Protein AF-A0A0F9IM88-F1 (afdb_monomer)

InterPro domains:
  IPR002869 Pyruvate-flavodoxin oxidoreductase, central domain [G3DSA:3.40.920.10] (11-128)
  IPR002869 Pyruvate-flavodoxin oxidoreductase, central domain [SSF53323] (32-122)
  IPR019752 Pyruvate/ketoisovalerate oxidoreductase, catalytic domain [PF01558] (34-117)
  IPR052554 2-oxoglutarate synthase subunit KorC [PTHR42730] (32-122)

pLDDT: mean 78.81, std 22.05, range [32.88, 98.69]

Organism: NCBI:txid412755

Foldseek 3Di:
DDDDPVLVVLDDPDPDPLVPDDLVVFDPPPSGAAAEEACLPDVDDVSCVPDPRYQYDNLQVCCCVPVVDSVLSVLLQLLLCCQRSVPADPVRSLVVLVVPPDPVCSVVSVVSSVNSVVSNVVSVVVVVVVD

Solvent-accessible surface area (backbone atoms only — not comparable to full-atom values): 7958 Å² total; per-residue (Å²): 136,85,83,68,74,72,65,58,80,70,59,82,88,75,91,58,67,78,93,71,70,52,71,83,79,52,73,83,58,100,78,59,62,80,43,78,45,45,57,76,79,48,89,75,63,80,71,51,71,91,59,84,52,64,49,75,46,45,36,58,57,50,13,34,77,76,70,71,35,54,75,41,24,57,29,22,52,48,20,22,46,34,62,72,64,67,80,51,54,71,67,60,52,52,52,48,47,68,72,73,42,60,77,97,50,36,67,61,34,53,53,28,17,53,51,17,30,48,59,34,52,55,49,52,51,51,57,63,76,75,108

Mean predicted aligned error: 9.53 Å

Nearest PDB structures (foldseek):
  3g2e-assembly1_C  TM=8.045E-01  e=6.891E-04  Campylobacter jejuni
  3g2e-assembly1_A  TM=7.995E-01  e=7.286E-04  Campylobacter jejuni
  3g2e-assembly1_D  TM=8.425E-01  e=1.987E-03  Campylobacter jejuni
  3on3-assembly2_A  TM=8.292E-01  e=3.105E-03  Geobacter sulfurreducens PCA
  3on3-assembly3_B  TM=7.839E-01  e=4.338E-03  Geobacter sulfurreducens PCA

Radius of gyration: 15.47 Å; Cα contacts (8 Å, |Δi|>4): 128; chains: 1; bounding box: 38×31×36 Å

Structure (mmCIF, N/CA/C/O backbone):
data_AF-A0A0F9IM88-F1
#
_entry.id   AF-A0A0F9IM88-F1
#
loop_
_atom_site.group_PDB
_atom_site.id
_atom_site.type_symbol
_atom_site.label_atom_id
_atom_site.label_alt_id
_atom_site.label_comp_id
_atom_site.label_asym_id
_atom_site.label_entity_id
_atom_site.label_seq_id
_atom_site.pdbx_PDB_ins_code
_atom_site.Cartn_x
_atom_site.Cartn_y
_atom_site.Cartn_z
_atom_site.occupancy
_atom_site.B_iso_or_equiv
_atom_site.auth_seq_id
_atom_site.auth_comp_id
_atom_site.auth_asym_id
_atom_site.auth_atom_id
_atom_site.pdbx_PDB_model_num
ATOM 1 N N . MET A 1 1 ? -18.278 -18.423 -16.199 1.00 35.91 1 MET A N 1
ATOM 2 C CA . MET A 1 1 ? -17.033 -17.752 -16.623 1.00 35.91 1 MET A CA 1
ATOM 3 C C . MET A 1 1 ? -15.874 -18.594 -16.116 1.00 35.91 1 MET A C 1
ATOM 5 O O . MET A 1 1 ? -15.640 -18.623 -14.916 1.00 35.91 1 MET A O 1
ATOM 9 N N . LEU A 1 2 ? -15.290 -19.416 -16.990 1.00 32.88 2 LEU A N 1
ATOM 10 C CA . LEU A 1 2 ? -14.262 -20.394 -16.628 1.00 32.88 2 LEU A CA 1
ATOM 11 C C . LEU A 1 2 ? -12.897 -19.694 -16.602 1.00 32.88 2 LEU A C 1
ATOM 13 O O . LEU A 1 2 ? -12.519 -19.015 -17.550 1.00 32.88 2 LEU A O 1
ATOM 17 N N . TRP A 1 3 ? -12.231 -19.813 -15.462 1.00 38.00 3 TRP A N 1
ATOM 18 C CA . TRP A 1 3 ? -10.970 -19.176 -15.090 1.00 38.00 3 TRP A CA 1
ATOM 19 C C . TRP A 1 3 ? -9.795 -19.673 -15.952 1.00 38.00 3 TRP A C 1
ATOM 21 O O . TRP A 1 3 ? -9.611 -20.883 -16.064 1.00 38.00 3 TRP A O 1
ATOM 31 N N . ASP A 1 4 ? -8.981 -18.764 -16.511 1.00 37.97 4 ASP A N 1
ATOM 32 C CA . ASP A 1 4 ? -7.754 -19.089 -17.262 1.00 37.97 4 ASP A CA 1
ATOM 33 C C . ASP A 1 4 ? -6.523 -19.168 -16.326 1.00 37.97 4 ASP A C 1
ATOM 35 O O . ASP A 1 4 ? -6.082 -18.155 -15.773 1.00 37.97 4 ASP A O 1
ATOM 39 N N . PRO A 1 5 ? -5.905 -20.350 -16.152 1.00 39.75 5 PRO A N 1
ATOM 40 C CA . PRO A 1 5 ? -4.699 -20.522 -15.341 1.00 39.75 5 PRO A CA 1
ATOM 41 C C . PRO A 1 5 ? -3.464 -19.761 -15.861 1.00 39.75 5 PRO A C 1
ATOM 43 O O . PRO A 1 5 ? -2.494 -19.584 -15.116 1.00 39.75 5 PRO A O 1
ATOM 46 N N . SER A 1 6 ? -3.455 -19.304 -17.119 1.00 39.34 6 SER A N 1
ATOM 47 C CA . SER A 1 6 ? -2.312 -18.608 -17.728 1.00 39.34 6 SER A CA 1
ATOM 48 C C . SER A 1 6 ? -2.052 -17.224 -17.115 1.00 39.34 6 SER A C 1
ATOM 50 O O . SER A 1 6 ? -0.907 -16.759 -17.086 1.00 39.34 6 SER A O 1
ATOM 52 N N . THR A 1 7 ? -3.076 -16.595 -16.528 1.00 40.47 7 THR A N 1
ATOM 53 C CA . THR A 1 7 ? -2.972 -15.284 -15.871 1.00 40.47 7 THR A CA 1
ATOM 54 C C . THR A 1 7 ? -2.100 -15.346 -14.609 1.00 40.47 7 THR A C 1
ATOM 56 O O . THR A 1 7 ? -1.366 -14.404 -14.310 1.00 40.47 7 THR A O 1
ATOM 59 N N . ILE A 1 8 ? -2.069 -16.497 -13.923 1.00 40.25 8 ILE A N 1
ATOM 60 C CA . ILE A 1 8 ? -1.271 -16.724 -12.703 1.00 40.25 8 ILE A CA 1
ATOM 61 C C . ILE A 1 8 ? 0.236 -16.7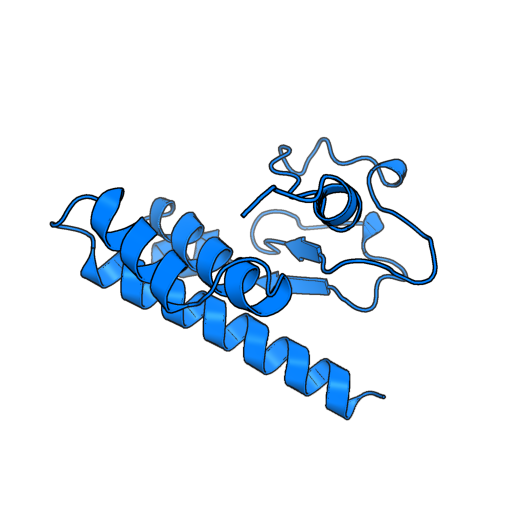65 -13.008 1.00 40.25 8 ILE A C 1
ATOM 63 O O . ILE A 1 8 ? 1.055 -16.374 -12.176 1.00 40.25 8 ILE A O 1
ATOM 67 N N . LYS A 1 9 ? 0.648 -17.151 -14.225 1.00 34.34 9 LYS A N 1
ATOM 68 C CA . LYS A 1 9 ? 2.077 -17.169 -14.594 1.00 34.34 9 LYS A CA 1
ATOM 69 C C . LYS A 1 9 ? 2.709 -15.770 -14.652 1.00 34.34 9 LYS A C 1
ATOM 71 O O . LYS A 1 9 ? 3.941 -15.679 -14.652 1.00 34.34 9 LYS A O 1
ATOM 76 N N . LYS A 1 10 ? 1.909 -14.698 -14.683 1.00 37.94 10 LYS A N 1
ATOM 77 C CA . LYS A 1 10 ? 2.380 -13.310 -14.824 1.00 37.94 10 LYS A CA 1
ATOM 78 C C . LYS A 1 10 ? 2.626 -12.585 -13.498 1.00 37.94 10 LYS A C 1
ATOM 80 O O . LYS A 1 10 ? 3.274 -11.545 -13.514 1.00 37.94 10 LYS A O 1
ATOM 85 N N . PHE A 1 11 ? 2.197 -13.128 -12.356 1.00 35.78 11 PHE A N 1
ATOM 86 C CA . PHE A 1 11 ? 2.352 -12.439 -11.073 1.00 35.78 11 PHE A CA 1
ATOM 87 C C . PHE A 1 11 ? 2.706 -13.405 -9.940 1.00 35.78 11 PHE A C 1
ATOM 89 O O . PHE A 1 11 ? 1.956 -14.324 -9.625 1.00 35.78 11 PHE A O 1
ATOM 96 N N . LYS A 1 12 ? 3.858 -13.184 -9.297 1.00 36.88 12 LYS A N 1
ATOM 97 C CA . LYS A 1 12 ? 4.258 -13.875 -8.065 1.00 36.88 12 LYS A CA 1
ATOM 98 C C . LYS A 1 12 ? 4.185 -12.856 -6.928 1.00 36.88 12 LYS A C 1
ATOM 100 O O . LYS A 1 12 ? 5.134 -12.113 -6.704 1.00 36.88 12 LYS A O 1
ATOM 105 N N . ALA A 1 13 ? 3.054 -12.800 -6.225 1.00 35.25 13 ALA A N 1
ATOM 106 C CA . ALA A 1 13 ? 2.936 -12.029 -4.988 1.00 35.25 13 ALA A CA 1
ATOM 107 C C . ALA A 1 13 ? 3.718 -12.761 -3.884 1.00 35.25 13 ALA A C 1
ATOM 109 O O . ALA A 1 13 ? 3.244 -13.721 -3.278 1.00 35.25 13 ALA A O 1
ATOM 110 N N . LEU A 1 14 ? 4.974 -12.368 -3.686 1.00 35.44 14 LEU A N 1
ATOM 111 C CA . LEU A 1 14 ? 5.892 -13.038 -2.774 1.00 35.44 14 LEU A CA 1
ATOM 112 C C . LEU A 1 14 ? 5.810 -12.395 -1.378 1.00 35.44 14 LEU A C 1
ATOM 114 O O . LEU A 1 14 ? 6.587 -11.501 -1.062 1.00 35.44 14 LEU A O 1
ATOM 118 N N . LYS A 1 15 ? 4.919 -12.867 -0.496 1.00 35.62 15 LYS A N 1
ATOM 119 C CA . LYS A 1 15 ? 5.021 -12.553 0.945 1.00 35.62 15 LYS A CA 1
ATOM 120 C C . LYS A 1 15 ? 6.049 -13.485 1.599 1.00 35.62 15 LYS A C 1
ATOM 122 O O . LYS A 1 15 ? 5.709 -14.363 2.386 1.00 35.62 15 LYS A O 1
ATOM 127 N N . ARG A 1 16 ? 7.323 -13.338 1.225 1.00 38.16 16 ARG A N 1
ATOM 128 C CA . ARG A 1 16 ? 8.457 -13.956 1.932 1.00 38.16 16 ARG A CA 1
ATOM 129 C C . ARG A 1 16 ? 9.045 -12.921 2.884 1.00 38.16 16 ARG A C 1
ATOM 131 O O . ARG A 1 16 ? 9.163 -11.757 2.519 1.00 38.16 16 ARG A O 1
ATOM 138 N N . LEU A 1 17 ? 9.429 -13.349 4.090 1.00 37.66 17 LEU A N 1
ATOM 139 C CA . LEU A 1 17 ? 10.274 -12.548 4.979 1.00 37.66 17 LEU A CA 1
ATOM 140 C C . LEU A 1 17 ? 11.443 -12.015 4.136 1.00 37.66 17 LEU A C 1
ATOM 142 O O . LEU A 1 17 ? 12.126 -12.815 3.495 1.00 37.66 17 LEU A O 1
ATOM 146 N N . ALA A 1 18 ? 11.624 -10.694 4.079 1.00 45.28 18 ALA A N 1
ATOM 147 C CA . ALA A 1 18 ? 12.526 -10.040 3.125 1.00 45.28 18 ALA A CA 1
ATOM 148 C C . ALA A 1 18 ? 13.952 -10.622 3.109 1.00 45.28 18 ALA A C 1
ATOM 150 O O . ALA A 1 18 ? 14.609 -10.644 2.072 1.00 45.28 18 ALA A O 1
ATOM 151 N N . SER A 1 19 ? 14.398 -11.178 4.240 1.00 43.28 19 SER A N 1
ATOM 152 C CA . SER A 1 19 ? 15.686 -11.858 4.402 1.00 43.28 19 SER A CA 1
ATOM 153 C C . SER A 1 19 ? 15.835 -13.183 3.636 1.00 43.28 19 SER A C 1
ATOM 155 O O . SER A 1 19 ? 16.922 -13.750 3.633 1.00 43.28 19 SER A O 1
ATOM 157 N N . ARG A 1 20 ? 14.776 -13.701 2.999 1.00 43.56 20 ARG A N 1
ATOM 158 C CA . ARG A 1 20 ? 14.760 -15.011 2.316 1.00 43.56 20 ARG A CA 1
ATOM 159 C C . ARG A 1 20 ? 14.436 -14.943 0.820 1.00 43.56 20 ARG A C 1
ATOM 161 O O . ARG A 1 20 ? 14.198 -15.988 0.216 1.00 43.56 20 ARG A O 1
ATOM 168 N N . ILE A 1 21 ? 14.381 -13.752 0.222 1.00 52.34 21 ILE A N 1
ATOM 169 C CA . ILE A 1 21 ? 14.181 -13.615 -1.229 1.00 52.34 21 ILE A CA 1
ATOM 170 C C . ILE A 1 21 ? 15.527 -13.837 -1.923 1.00 52.34 21 ILE A C 1
ATOM 172 O O . ILE A 1 21 ? 16.471 -13.077 -1.710 1.00 52.34 21 ILE A O 1
ATOM 176 N N . ASN A 1 22 ? 15.624 -14.885 -2.741 1.00 56.50 22 ASN A N 1
ATOM 177 C CA . ASN A 1 22 ? 16.815 -15.154 -3.542 1.00 56.50 22 ASN A CA 1
ATOM 178 C C . ASN A 1 22 ? 16.733 -14.325 -4.843 1.00 56.50 22 ASN A C 1
ATOM 180 O O . ASN A 1 22 ? 15.646 -14.230 -5.406 1.00 56.50 22 ASN A O 1
ATOM 184 N N . PRO A 1 23 ? 17.825 -13.742 -5.368 1.00 54.66 23 PRO A N 1
ATOM 185 C CA . PRO A 1 23 ? 17.823 -13.084 -6.682 1.00 54.66 23 PRO A CA 1
ATOM 186 C C . PRO A 1 23 ? 17.225 -13.926 -7.826 1.00 54.66 23 PRO A C 1
ATOM 188 O O . PRO A 1 23 ? 16.668 -13.369 -8.769 1.00 54.66 23 PRO A O 1
ATOM 191 N N . ASN A 1 24 ? 17.275 -15.258 -7.715 1.00 55.25 24 ASN A N 1
ATOM 192 C CA . ASN A 1 24 ? 16.655 -16.186 -8.669 1.00 55.25 24 ASN A CA 1
ATOM 193 C C . ASN A 1 24 ? 15.123 -16.314 -8.519 1.00 55.25 24 ASN A C 1
ATOM 195 O O . ASN A 1 24 ? 14.470 -16.895 -9.380 1.00 55.25 24 ASN A O 1
ATOM 199 N N . ASP A 1 25 ? 14.522 -15.790 -7.441 1.00 55.97 25 ASP A N 1
ATOM 200 C CA . ASP A 1 25 ? 13.061 -15.700 -7.292 1.00 55.97 25 ASP A CA 1
ATOM 201 C C . ASP A 1 25 ? 12.443 -14.613 -8.189 1.00 55.97 25 ASP A C 1
ATOM 203 O O . ASP A 1 25 ? 11.217 -14.583 -8.345 1.00 55.97 25 ASP A O 1
ATOM 207 N N . ILE A 1 26 ? 13.275 -13.728 -8.745 1.00 54.22 26 ILE A N 1
ATOM 208 C CA . ILE A 1 26 ? 12.889 -12.612 -9.608 1.00 54.22 26 ILE A CA 1
ATOM 209 C C . ILE A 1 26 ? 13.076 -13.051 -11.059 1.00 54.22 26 ILE A C 1
ATOM 211 O O . ILE A 1 26 ? 14.131 -13.557 -11.435 1.00 54.22 26 ILE A O 1
ATOM 215 N N . LYS A 1 27 ? 12.033 -12.883 -11.876 1.00 54.28 27 LYS A N 1
ATOM 216 C CA . LYS A 1 27 ? 12.110 -13.166 -13.311 1.00 54.28 27 LYS A CA 1
ATOM 217 C C . LYS A 1 27 ? 12.936 -12.080 -14.000 1.00 54.28 27 LYS A C 1
ATOM 219 O O . LYS A 1 27 ? 12.710 -10.902 -13.747 1.00 54.28 27 LYS A O 1
ATOM 224 N N . HIS A 1 28 ? 13.859 -12.501 -14.862 1.00 52.19 28 HIS A N 1
ATOM 225 C CA . HIS A 1 28 ? 14.774 -11.634 -15.618 1.00 52.19 28 HIS A CA 1
ATOM 226 C C . HIS A 1 28 ? 14.440 -11.575 -17.118 1.00 52.19 28 HIS A C 1
ATOM 228 O O . HIS A 1 28 ? 15.217 -11.029 -17.896 1.00 52.19 28 HIS A O 1
ATOM 234 N N . ASP A 1 29 ? 13.310 -12.149 -17.551 1.00 49.22 29 ASP A N 1
ATOM 235 C CA . ASP A 1 29 ? 12.844 -11.980 -18.928 1.00 49.22 29 ASP A CA 1
ATOM 236 C C . ASP A 1 29 ? 12.392 -10.526 -19.149 1.00 49.22 29 ASP A C 1
ATOM 238 O O . ASP A 1 29 ? 11.955 -9.851 -18.220 1.0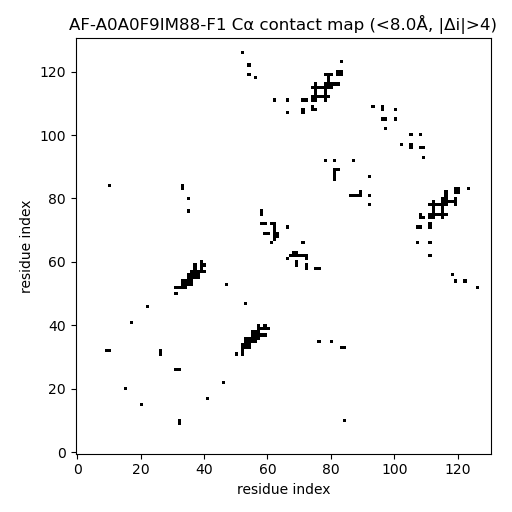0 49.22 29 ASP A O 1
ATOM 242 N N . GLY A 1 30 ? 12.507 -10.005 -20.377 1.00 43.31 30 GLY A N 1
ATOM 243 C CA . GLY A 1 30 ? 12.195 -8.604 -20.727 1.00 43.31 30 GLY A CA 1
ATOM 244 C C . GLY A 1 30 ? 10.752 -8.149 -20.439 1.00 43.31 30 GLY A C 1
ATOM 245 O O . GLY A 1 30 ? 10.392 -7.012 -20.727 1.00 43.31 30 GLY A O 1
ATOM 246 N N . ASN A 1 31 ? 9.938 -9.018 -19.840 1.00 53.16 31 ASN A N 1
ATOM 247 C CA . ASN A 1 31 ? 8.599 -8.769 -19.336 1.00 53.16 31 ASN A CA 1
ATOM 248 C C . ASN A 1 31 ? 8.588 -8.767 -17.793 1.00 53.16 31 ASN A C 1
ATOM 250 O O . ASN A 1 31 ? 7.764 -9.426 -17.154 1.00 53.16 31 ASN A O 1
ATOM 254 N N . THR A 1 32 ? 9.538 -8.049 -17.186 1.00 61.00 32 THR A N 1
ATOM 255 C CA . THR A 1 32 ? 9.672 -7.966 -15.728 1.00 61.00 32 THR A CA 1
ATOM 256 C C . THR A 1 32 ? 8.413 -7.357 -15.100 1.00 61.00 32 THR A C 1
ATOM 258 O O . THR A 1 32 ? 7.910 -6.310 -15.526 1.00 61.00 32 THR A O 1
ATOM 261 N N . GLY A 1 33 ? 7.867 -8.056 -14.100 1.00 71.62 33 GLY A N 1
ATOM 262 C CA . GLY A 1 33 ? 6.732 -7.592 -13.300 1.00 71.62 33 GLY A CA 1
ATOM 263 C C . GLY A 1 33 ? 7.110 -6.434 -12.371 1.00 71.62 33 GLY A C 1
ATOM 264 O O . GLY A 1 33 ? 8.286 -6.116 -12.200 1.00 71.62 33 GLY A O 1
ATOM 265 N N . PHE A 1 34 ? 6.110 -5.805 -11.754 1.00 82.75 34 PHE A N 1
ATOM 266 C CA . PHE A 1 34 ? 6.340 -4.775 -10.742 1.00 82.75 34 PHE A CA 1
ATOM 267 C C . PHE A 1 34 ? 6.876 -5.382 -9.444 1.00 82.75 34 PHE A C 1
ATOM 269 O O . PHE A 1 34 ? 6.360 -6.392 -8.961 1.00 82.75 34 PHE A O 1
ATOM 276 N N . LEU A 1 35 ? 7.871 -4.729 -8.849 1.00 85.19 35 LEU A N 1
ATOM 277 C CA . LEU A 1 35 ? 8.335 -5.024 -7.501 1.00 85.19 35 LEU A CA 1
ATOM 278 C C . LEU A 1 35 ? 7.843 -3.938 -6.544 1.00 85.19 35 LEU A C 1
ATOM 280 O O . LEU A 1 35 ? 8.245 -2.783 -6.655 1.00 85.19 35 LEU A O 1
ATOM 284 N N . LEU A 1 36 ? 7.019 -4.338 -5.579 1.00 86.50 36 LEU A N 1
ATOM 285 C CA . LEU A 1 36 ? 6.600 -3.501 -4.461 1.00 86.50 36 LEU A CA 1
ATOM 286 C C . LEU A 1 36 ? 7.450 -3.852 -3.237 1.00 86.50 36 LEU A C 1
ATOM 288 O O . LEU A 1 36 ? 7.572 -5.032 -2.897 1.00 86.50 36 LEU A O 1
ATOM 292 N N . TRP A 1 37 ? 8.054 -2.862 -2.583 1.00 85.38 37 TRP A N 1
ATOM 293 C CA . TRP A 1 37 ? 8.940 -3.112 -1.443 1.00 85.38 37 TRP A CA 1
ATOM 294 C C . TRP A 1 37 ? 8.854 -2.023 -0.371 1.00 85.38 37 TRP A C 1
ATOM 296 O O . TRP A 1 37 ? 8.460 -0.893 -0.652 1.00 85.38 37 TRP A O 1
ATOM 306 N N . ASP A 1 3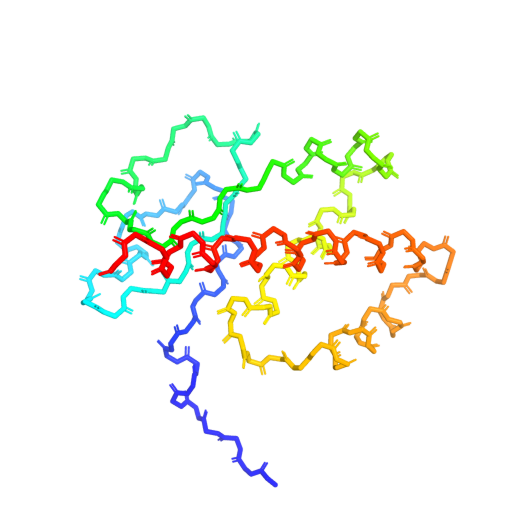8 ? 9.238 -2.376 0.861 1.00 87.06 38 ASP A N 1
ATOM 307 C CA . ASP A 1 38 ? 9.274 -1.453 1.997 1.00 87.06 38 ASP A CA 1
ATOM 308 C C . ASP A 1 38 ? 10.723 -1.052 2.362 1.00 87.06 38 ASP A C 1
ATOM 310 O O . ASP A 1 38 ? 11.424 -1.822 3.036 1.00 87.06 38 ASP A O 1
ATOM 314 N N . PRO A 1 39 ? 11.184 0.157 1.971 1.00 85.25 39 PRO A N 1
ATOM 315 C CA . PRO A 1 39 ? 12.526 0.646 2.275 1.00 85.25 39 PRO A CA 1
ATOM 316 C C . PRO A 1 39 ? 12.767 0.915 3.761 1.00 85.25 39 PRO A C 1
ATOM 318 O O . PRO A 1 39 ? 13.921 0.973 4.182 1.00 85.25 39 PRO A O 1
ATOM 321 N N . SER A 1 40 ? 11.719 1.055 4.580 1.00 81.25 40 SER A N 1
ATOM 322 C CA . SER A 1 40 ? 11.885 1.281 6.021 1.00 81.25 40 SER A CA 1
ATOM 323 C C . SER A 1 40 ? 12.424 0.046 6.748 1.00 81.25 40 SER A C 1
ATOM 325 O O . SER A 1 40 ? 12.996 0.164 7.831 1.00 81.25 40 SER A O 1
ATOM 327 N N . THR A 1 41 ? 12.305 -1.137 6.136 1.00 71.56 41 THR A N 1
ATOM 328 C CA . THR A 1 41 ? 12.687 -2.415 6.759 1.00 71.56 41 THR A CA 1
ATOM 329 C C . THR A 1 41 ? 13.812 -3.149 6.043 1.00 71.56 41 THR A C 1
ATOM 331 O O . THR A 1 41 ? 14.477 -3.990 6.647 1.00 71.56 41 THR A O 1
ATOM 334 N N . ILE A 1 42 ? 14.087 -2.806 4.783 1.00 69.19 42 ILE A N 1
ATOM 335 C CA . ILE A 1 42 ? 15.118 -3.450 3.968 1.00 69.19 42 ILE A CA 1
ATOM 336 C C . ILE A 1 42 ? 16.139 -2.389 3.555 1.00 69.19 42 ILE A C 1
ATOM 338 O O . ILE A 1 42 ? 15.928 -1.646 2.610 1.00 69.19 42 ILE A O 1
ATOM 342 N N . LYS A 1 43 ? 17.278 -2.302 4.249 1.00 66.31 43 LYS A N 1
ATOM 343 C CA . LYS A 1 43 ? 18.272 -1.240 3.978 1.00 66.31 43 LYS A CA 1
ATOM 344 C C . LYS A 1 43 ? 19.111 -1.477 2.722 1.00 66.31 43 LYS A C 1
ATOM 346 O O . LYS A 1 43 ? 19.613 -0.533 2.126 1.00 66.31 43 LYS A O 1
ATOM 351 N N . THR A 1 44 ? 19.294 -2.734 2.325 1.00 64.62 44 THR A N 1
ATOM 352 C CA . THR A 1 44 ? 20.008 -3.089 1.095 1.00 64.62 44 THR A CA 1
ATOM 353 C C . THR A 1 44 ? 19.282 -4.225 0.400 1.00 64.62 44 THR A C 1
ATOM 355 O O . THR A 1 44 ? 19.142 -5.318 0.943 1.00 64.62 44 THR A O 1
ATOM 358 N N . PHE A 1 45 ? 18.830 -3.977 -0.827 1.00 67.69 45 PHE A N 1
ATOM 359 C CA . PHE A 1 45 ? 18.244 -5.013 -1.662 1.00 67.69 45 PHE A CA 1
ATOM 360 C C . PHE A 1 45 ? 19.036 -5.084 -2.967 1.00 67.69 45 PHE A C 1
ATOM 362 O O . PHE A 1 45 ? 18.734 -4.419 -3.951 1.00 67.69 45 PHE A O 1
ATOM 369 N N . LYS A 1 46 ? 20.126 -5.871 -2.954 1.00 67.81 46 LYS A N 1
ATOM 370 C CA . LYS A 1 46 ? 21.036 -6.042 -4.109 1.00 67.81 46 LYS A CA 1
ATOM 371 C C . LYS A 1 46 ? 20.294 -6.484 -5.376 1.00 67.81 46 LYS A C 1
ATOM 373 O O . LYS A 1 46 ? 20.715 -6.144 -6.475 1.00 67.81 46 LYS A O 1
ATOM 378 N N . ALA A 1 47 ? 19.181 -7.186 -5.192 1.00 65.62 47 ALA A N 1
ATOM 379 C CA . ALA A 1 47 ? 18.273 -7.637 -6.232 1.00 65.62 47 ALA A CA 1
ATOM 380 C C . ALA A 1 47 ? 17.525 -6.506 -6.973 1.00 65.62 47 ALA A C 1
ATOM 382 O O . ALA A 1 47 ? 16.919 -6.773 -8.002 1.00 65.62 47 ALA A O 1
ATOM 383 N N . LEU A 1 48 ? 17.584 -5.255 -6.493 1.00 68.31 48 LEU A N 1
ATOM 384 C CA . LEU A 1 48 ? 17.045 -4.087 -7.206 1.00 68.31 48 LEU A CA 1
ATOM 385 C C . LEU A 1 48 ? 17.904 -3.654 -8.391 1.00 68.31 48 LEU A C 1
ATOM 387 O O . LEU A 1 48 ? 17.413 -2.948 -9.269 1.00 68.31 48 LEU A O 1
ATOM 391 N N . LYS A 1 49 ? 19.190 -4.025 -8.415 1.00 68.44 49 LYS A N 1
ATOM 392 C CA . LYS A 1 49 ? 20.100 -3.581 -9.473 1.00 68.44 49 LYS A CA 1
ATOM 393 C C . LYS A 1 49 ? 19.601 -4.080 -10.832 1.00 68.44 49 LYS A C 1
ATOM 395 O O . LYS A 1 49 ? 19.529 -5.282 -11.055 1.00 68.44 49 LYS A O 1
ATOM 400 N N . GLY A 1 50 ? 19.289 -3.142 -11.725 1.00 69.75 50 GLY A N 1
ATOM 401 C CA . GLY A 1 50 ? 18.804 -3.420 -13.081 1.00 69.75 50 GLY A CA 1
ATOM 402 C C . GLY A 1 50 ? 17.281 -3.531 -13.220 1.00 69.75 50 GLY A C 1
ATOM 403 O O . GLY A 1 50 ? 16.793 -3.613 -14.345 1.00 69.75 50 GLY A O 1
ATOM 404 N N . LEU A 1 51 ? 16.514 -3.484 -12.123 1.00 75.81 51 LEU A N 1
ATOM 405 C CA . LEU A 1 51 ? 15.052 -3.447 -12.186 1.00 75.81 51 LEU A CA 1
ATOM 406 C C . LEU A 1 51 ? 14.562 -2.006 -12.366 1.00 75.81 51 LEU A C 1
ATOM 408 O O . LEU A 1 51 ? 14.833 -1.149 -11.532 1.00 75.81 51 LEU A O 1
ATOM 412 N N . LYS A 1 52 ? 13.797 -1.755 -13.434 1.00 75.56 52 LYS A N 1
ATOM 413 C CA . LYS A 1 52 ? 13.187 -0.438 -13.698 1.00 75.56 52 LYS A CA 1
ATOM 414 C C . LYS A 1 52 ? 11.828 -0.253 -13.010 1.00 75.56 52 LYS A C 1
ATOM 416 O O . LYS A 1 52 ? 11.474 0.844 -12.608 1.00 75.56 52 LYS A O 1
ATOM 421 N N . LYS A 1 53 ? 11.059 -1.334 -12.838 1.00 83.69 53 LYS A N 1
ATOM 422 C CA . LYS A 1 53 ? 9.679 -1.303 -12.319 1.00 83.69 53 LYS A CA 1
ATOM 423 C C . LYS A 1 53 ? 9.617 -1.562 -10.810 1.00 83.69 53 LYS A C 1
ATOM 425 O O . LYS A 1 53 ? 9.015 -2.540 -10.366 1.00 83.69 53 LYS A O 1
ATOM 430 N N . VAL A 1 54 ? 10.279 -0.712 -10.027 1.00 87.69 54 VAL A N 1
ATOM 431 C CA . VAL A 1 54 ? 10.390 -0.855 -8.567 1.00 87.69 54 VAL A CA 1
ATOM 432 C C . VAL A 1 54 ? 9.688 0.297 -7.851 1.00 87.69 54 VAL A C 1
ATOM 434 O O . VAL A 1 54 ? 10.171 1.424 -7.880 1.00 87.69 54 VAL A O 1
ATOM 437 N N . LEU A 1 55 ? 8.611 -0.008 -7.128 1.00 90.44 55 LEU A N 1
ATOM 438 C CA . LEU A 1 55 ? 7.922 0.941 -6.258 1.00 90.44 55 LEU A CA 1
ATOM 439 C C . LEU A 1 55 ? 8.292 0.688 -4.794 1.00 90.44 55 LEU A C 1
ATOM 441 O O . LEU A 1 55 ? 7.953 -0.351 -4.223 1.00 90.44 55 LEU A O 1
ATOM 445 N N . GLY A 1 56 ? 8.999 1.643 -4.188 1.00 91.44 56 GLY A N 1
ATOM 446 C CA . GLY A 1 56 ? 9.320 1.637 -2.762 1.00 91.44 56 GLY A CA 1
ATOM 447 C C . GLY A 1 56 ? 8.353 2.494 -1.964 1.00 91.44 56 GLY A C 1
ATOM 448 O O . GLY A 1 56 ? 8.332 3.704 -2.152 1.00 91.44 56 GLY A O 1
ATOM 449 N N . ILE A 1 57 ? 7.609 1.886 -1.041 1.00 93.56 57 ILE A N 1
ATOM 450 C CA . ILE A 1 57 ? 6.697 2.595 -0.133 1.00 93.56 57 ILE A CA 1
ATOM 451 C C . ILE A 1 57 ? 7.136 2.280 1.299 1.00 93.56 57 ILE A C 1
ATOM 453 O O . ILE A 1 57 ? 7.149 1.101 1.643 1.00 93.56 57 ILE A O 1
ATOM 457 N N . PRO A 1 58 ? 7.502 3.256 2.156 1.00 94.00 58 PRO A N 1
ATOM 458 C CA . PRO A 1 58 ? 7.920 3.004 3.541 1.00 94.00 58 PRO A CA 1
ATOM 459 C C . PRO A 1 58 ? 6.716 2.646 4.429 1.00 94.00 58 PRO A C 1
ATOM 461 O O . PRO A 1 58 ? 6.332 3.389 5.334 1.00 94.00 58 PRO A O 1
ATOM 464 N N . VAL A 1 59 ? 6.081 1.514 4.128 1.00 93.31 59 VAL A N 1
ATOM 465 C CA . VAL A 1 59 ? 4.737 1.163 4.580 1.00 93.31 59 VAL A CA 1
ATOM 466 C C . VAL A 1 59 ? 4.642 1.086 6.093 1.00 93.31 59 VAL A C 1
ATOM 468 O O . VAL A 1 59 ? 3.700 1.630 6.659 1.00 93.31 59 VA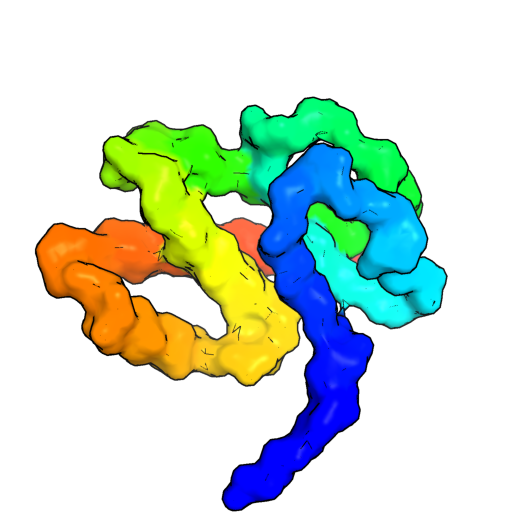L A O 1
ATOM 471 N N . GLN A 1 60 ? 5.609 0.451 6.762 1.00 89.69 60 GLN A N 1
ATOM 472 C CA . GLN A 1 60 ? 5.585 0.349 8.222 1.00 89.69 60 GLN A CA 1
ATOM 473 C C . GLN A 1 60 ? 5.670 1.719 8.892 1.00 89.69 60 GLN A C 1
ATOM 475 O O . GLN A 1 60 ? 4.918 1.988 9.828 1.00 89.69 60 GLN A O 1
ATOM 480 N N . LYS A 1 61 ? 6.537 2.600 8.380 1.00 93.75 61 LYS A N 1
ATOM 481 C CA . LYS A 1 61 ? 6.669 3.968 8.887 1.00 93.75 61 LYS A CA 1
ATOM 482 C C . LYS A 1 61 ? 5.356 4.739 8.719 1.00 93.75 61 LYS A C 1
ATOM 484 O O . LYS A 1 61 ? 4.825 5.242 9.703 1.00 93.75 61 LYS A O 1
ATOM 489 N N . ILE A 1 62 ? 4.791 4.749 7.509 1.00 96.38 62 ILE A N 1
ATOM 490 C CA . ILE A 1 62 ? 3.528 5.448 7.211 1.00 96.38 62 ILE A CA 1
ATOM 491 C C . ILE A 1 62 ? 2.372 4.877 8.045 1.00 96.38 62 ILE A C 1
ATOM 493 O O . ILE A 1 62 ? 1.573 5.633 8.592 1.00 96.38 62 ILE A O 1
ATOM 497 N N . ALA A 1 63 ? 2.282 3.551 8.170 1.00 95.06 63 ALA A N 1
ATOM 498 C CA . ALA A 1 63 ? 1.228 2.879 8.925 1.00 95.06 63 ALA A CA 1
ATOM 499 C C . ALA A 1 63 ? 1.216 3.305 10.403 1.00 95.06 63 ALA A C 1
ATOM 501 O O . ALA A 1 63 ? 0.159 3.603 10.962 1.00 95.06 63 ALA A O 1
ATOM 502 N N . VAL A 1 64 ? 2.393 3.388 11.028 1.00 95.88 64 VAL A N 1
ATOM 503 C CA . VAL A 1 64 ? 2.524 3.837 12.418 1.00 95.88 64 VAL A CA 1
ATOM 504 C C . VAL A 1 64 ? 2.282 5.341 12.539 1.00 95.88 64 VAL A C 1
ATOM 506 O O . VAL A 1 64 ? 1.445 5.742 13.342 1.00 95.88 64 VAL A O 1
ATOM 509 N N . GLU A 1 65 ? 2.954 6.167 11.734 1.00 97.25 65 GLU A N 1
ATOM 510 C CA . GLU A 1 65 ? 2.893 7.632 11.856 1.00 97.25 65 GLU A CA 1
ATOM 511 C C . GLU A 1 65 ? 1.509 8.200 11.528 1.00 97.25 65 GLU A C 1
ATOM 513 O O . GLU A 1 65 ? 1.039 9.105 12.213 1.00 97.25 65 GLU A O 1
ATOM 518 N N . LYS A 1 66 ? 0.836 7.663 10.502 1.00 97.38 66 LYS A N 1
ATOM 519 C CA . LYS A 1 66 ? -0.447 8.194 10.029 1.00 97.38 66 LYS A CA 1
ATOM 520 C C . LYS A 1 66 ? -1.659 7.491 10.640 1.00 97.38 66 LYS A C 1
ATOM 522 O O . LYS A 1 66 ? -2.673 8.133 10.897 1.00 97.38 66 LYS A O 1
ATOM 527 N N . PHE A 1 67 ? -1.574 6.182 10.876 1.00 95.69 67 PHE A N 1
ATOM 528 C CA . PHE A 1 67 ? -2.734 5.384 11.291 1.00 95.69 67 PHE A CA 1
ATOM 529 C C . PHE A 1 67 ? -2.614 4.819 12.714 1.00 95.69 67 PHE A C 1
ATOM 531 O O . PHE A 1 67 ? -3.588 4.272 13.243 1.00 95.69 67 PHE A O 1
ATOM 538 N N . GLY A 1 68 ? -1.452 4.986 13.356 1.00 94.31 68 GLY A N 1
ATOM 539 C CA . GLY A 1 68 ? -1.184 4.570 14.733 1.00 94.31 68 GLY A CA 1
ATOM 540 C C . GLY A 1 68 ? -0.904 3.076 14.898 1.00 94.31 68 GLY A C 1
ATOM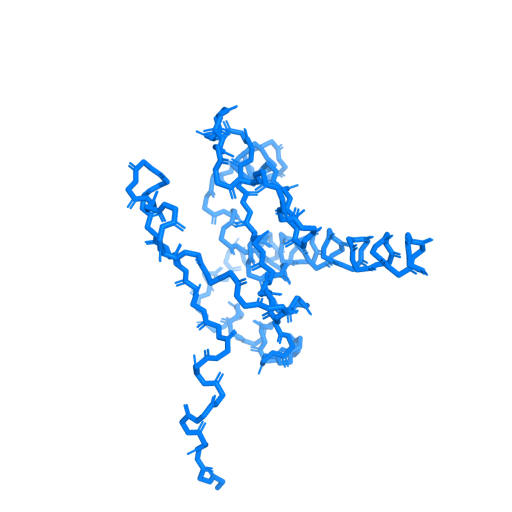 541 O O . GLY A 1 68 ? -0.755 2.608 16.025 1.00 94.31 68 GLY A O 1
ATOM 542 N N . ASN A 1 69 ? -0.862 2.298 13.810 1.00 92.88 69 ASN A N 1
ATOM 543 C CA . ASN A 1 69 ? -0.620 0.860 13.889 1.00 92.88 69 ASN A CA 1
ATOM 544 C C . ASN A 1 69 ? -0.050 0.294 12.580 1.00 92.88 69 ASN A C 1
ATOM 546 O O . ASN A 1 69 ? -0.551 0.565 11.492 1.00 92.88 69 ASN A O 1
ATOM 550 N N . ILE A 1 70 ? 0.949 -0.577 12.692 1.00 91.69 70 ILE A N 1
ATOM 551 C CA . ILE A 1 70 ? 1.582 -1.266 11.562 1.00 91.69 70 ILE A CA 1
ATOM 552 C C . ILE A 1 70 ? 0.604 -2.085 10.698 1.00 91.6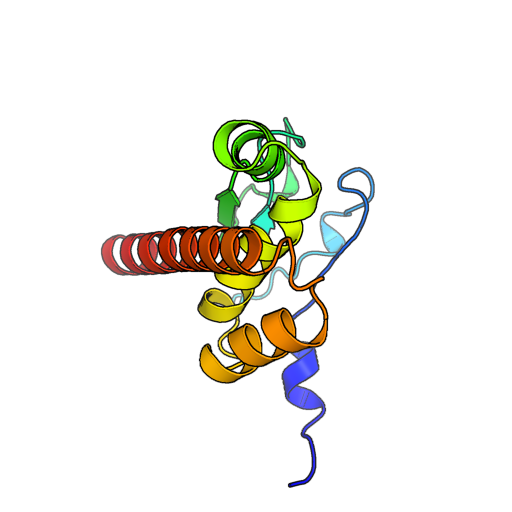9 70 ILE A C 1
ATOM 554 O O . ILE A 1 70 ? 0.840 -2.253 9.502 1.00 91.69 70 ILE A O 1
ATOM 558 N N . VAL A 1 71 ? -0.509 -2.577 11.261 1.00 91.25 71 VAL A N 1
ATOM 559 C CA . VAL A 1 71 ? -1.467 -3.438 10.535 1.00 91.25 71 VAL A CA 1
ATOM 560 C C . VAL A 1 71 ? -2.114 -2.747 9.331 1.00 91.25 71 VAL A C 1
ATOM 562 O O . VAL A 1 71 ? -2.445 -3.425 8.357 1.00 91.25 71 VAL A O 1
ATOM 565 N N . PHE A 1 72 ? -2.219 -1.413 9.348 1.00 96.00 72 PHE A N 1
ATOM 566 C CA . PHE A 1 72 ? -2.744 -0.629 8.223 1.00 96.00 72 PHE A CA 1
ATOM 567 C C . PHE A 1 72 ? -1.834 -0.676 6.992 1.00 96.00 72 PHE A C 1
ATOM 569 O O . PHE A 1 72 ? -2.286 -0.417 5.877 1.00 96.00 72 PHE A O 1
ATOM 576 N N . GLY A 1 73 ? -0.574 -1.093 7.156 1.00 94.25 73 GLY A N 1
ATOM 577 C CA . GLY A 1 73 ? 0.339 -1.271 6.037 1.00 94.25 73 GLY A CA 1
ATOM 578 C C . GLY A 1 73 ? -0.125 -2.323 5.028 1.00 94.25 73 GLY A C 1
ATOM 579 O O . GLY A 1 73 ? 0.145 -2.189 3.837 1.00 94.25 73 GLY A O 1
ATOM 580 N N . ASN A 1 74 ? -0.903 -3.324 5.453 1.00 94.56 74 ASN A N 1
ATOM 581 C CA . ASN A 1 74 ? -1.488 -4.286 4.516 1.00 94.56 74 ASN A CA 1
ATOM 582 C C . ASN A 1 74 ? -2.443 -3.604 3.526 1.00 94.56 74 ASN A C 1
ATOM 584 O O . ASN A 1 74 ? -2.425 -3.938 2.345 1.00 94.56 74 ASN A O 1
ATOM 588 N N . SER A 1 75 ? -3.231 -2.631 3.987 1.00 97.56 75 SER A N 1
ATOM 589 C CA . SER A 1 75 ? -4.184 -1.902 3.146 1.00 97.56 75 SER A CA 1
ATOM 590 C C . SER A 1 75 ? -3.474 -0.951 2.186 1.00 97.56 75 SER A C 1
ATOM 592 O O . SER A 1 75 ? -3.833 -0.912 1.013 1.00 97.56 75 SER A O 1
ATOM 594 N N . ILE A 1 76 ? -2.389 -0.297 2.625 1.00 98.19 76 ILE A N 1
ATOM 595 C CA . ILE A 1 76 ? -1.505 0.479 1.736 1.00 98.19 76 ILE A CA 1
ATOM 596 C C . ILE A 1 76 ? -0.936 -0.418 0.627 1.00 98.19 76 ILE A C 1
ATOM 598 O O . ILE A 1 76 ? -1.050 -0.107 -0.557 1.00 98.19 76 ILE A O 1
ATOM 602 N N . LEU A 1 77 ? -0.360 -1.568 0.987 1.00 96.19 77 LEU A N 1
ATOM 603 C CA . LEU A 1 77 ? 0.174 -2.512 0.002 1.00 96.19 77 LEU A CA 1
ATOM 604 C C . LEU A 1 77 ? -0.914 -3.036 -0.940 1.00 96.19 77 LEU A C 1
ATOM 606 O O . LEU A 1 77 ? -0.658 -3.204 -2.130 1.00 96.19 77 LEU A O 1
ATOM 610 N N . PHE A 1 78 ? -2.121 -3.281 -0.428 1.00 97.00 78 PHE A N 1
ATOM 611 C CA . PHE A 1 78 ? -3.242 -3.766 -1.226 1.00 97.00 78 PHE A CA 1
ATOM 612 C C . PHE A 1 78 ? -3.737 -2.722 -2.235 1.00 97.00 78 PHE A C 1
ATOM 614 O O . PHE A 1 78 ? -4.005 -3.071 -3.386 1.00 97.00 78 PHE A O 1
ATOM 621 N N . GLY A 1 79 ? -3.772 -1.444 -1.851 1.00 97.88 79 GLY A N 1
ATOM 622 C CA . GLY A 1 79 ? -4.065 -0.333 -2.759 1.00 97.88 79 GLY A CA 1
ATOM 623 C C . GLY A 1 79 ? -3.063 -0.243 -3.902 1.00 97.88 79 GLY A C 1
ATOM 624 O O . GLY A 1 79 ? -3.447 -0.277 -5.072 1.00 97.88 79 GLY A O 1
ATOM 625 N N . ALA A 1 80 ? -1.769 -0.241 -3.573 1.00 97.38 80 ALA A N 1
ATOM 626 C CA . ALA A 1 80 ? -0.711 -0.213 -4.580 1.00 97.38 80 ALA A CA 1
ATOM 627 C C . ALA A 1 80 ? -0.769 -1.442 -5.504 1.00 97.38 80 ALA A C 1
ATOM 629 O O . ALA A 1 80 ? -0.697 -1.323 -6.726 1.00 97.38 80 ALA A O 1
ATOM 630 N N . PHE A 1 81 ? -0.956 -2.633 -4.930 1.00 94.81 81 PHE A N 1
ATOM 631 C CA . PHE A 1 81 ? -1.096 -3.878 -5.683 1.00 94.81 81 PHE A CA 1
ATOM 632 C C . PHE A 1 81 ? -2.281 -3.849 -6.657 1.00 94.81 81 PHE A C 1
ATOM 634 O O . PHE A 1 81 ? -2.149 -4.329 -7.784 1.00 94.81 81 PHE A O 1
ATOM 641 N N . THR A 1 82 ? -3.423 -3.290 -6.249 1.00 95.31 82 THR A N 1
ATOM 642 C CA . THR A 1 82 ? -4.634 -3.214 -7.083 1.00 95.31 82 THR A CA 1
ATOM 643 C C . THR A 1 82 ? -4.348 -2.447 -8.376 1.00 95.31 82 THR A C 1
ATOM 645 O O . THR A 1 82 ? -4.574 -2.974 -9.466 1.00 95.31 82 THR A O 1
ATOM 648 N N . ILE A 1 83 ? -3.728 -1.269 -8.264 1.00 94.50 83 ILE A N 1
ATOM 649 C CA . ILE A 1 83 ? -3.376 -0.426 -9.415 1.00 94.50 83 ILE A CA 1
ATOM 650 C C . ILE A 1 83 ? -2.295 -1.067 -10.290 1.00 94.50 83 ILE A C 1
ATOM 652 O O . ILE A 1 83 ? -2.445 -1.140 -11.510 1.00 94.50 83 ILE A O 1
ATOM 656 N N . LEU A 1 84 ? -1.204 -1.547 -9.683 1.00 90.12 84 LEU A N 1
ATOM 657 C CA . LEU A 1 84 ? -0.061 -2.078 -10.434 1.00 90.12 84 LEU A CA 1
ATOM 658 C C . LEU A 1 84 ? -0.384 -3.393 -11.148 1.00 90.12 84 LEU A C 1
ATOM 660 O O . LEU A 1 84 ? 0.116 -3.640 -12.245 1.00 90.12 84 LEU A O 1
ATOM 664 N N . SER A 1 85 ? -1.179 -4.264 -10.520 1.00 87.19 85 SER A N 1
ATOM 665 C CA . SER A 1 85 ? -1.490 -5.580 -11.082 1.00 87.19 85 SER A CA 1
ATOM 666 C C . SER A 1 85 ? -2.573 -5.520 -12.156 1.00 87.19 85 SER A C 1
ATOM 668 O O . SER A 1 85 ? -2.525 -6.316 -13.092 1.00 87.19 85 SER A O 1
ATOM 670 N N . ARG A 1 86 ? -3.550 -4.607 -12.023 1.00 86.19 86 ARG A N 1
ATOM 671 C CA . ARG A 1 86 ? -4.774 -4.557 -12.846 1.00 86.19 86 ARG A CA 1
ATOM 672 C C . ARG A 1 86 ? -5.548 -5.890 -12.881 1.00 86.19 86 ARG A C 1
ATOM 674 O O . ARG A 1 86 ? -6.289 -6.150 -13.823 1.00 86.19 86 ARG A O 1
ATOM 681 N N . ILE A 1 87 ? -5.359 -6.752 -11.874 1.00 88.19 87 ILE A N 1
ATOM 682 C CA . ILE A 1 87 ? -6.024 -8.067 -11.770 1.00 88.19 87 ILE A CA 1
ATOM 683 C C . ILE A 1 87 ? -7.377 -7.947 -11.057 1.00 88.19 87 ILE A C 1
ATOM 685 O O . ILE A 1 87 ? -8.301 -8.704 -11.344 1.00 88.19 87 ILE A O 1
ATOM 689 N N . ILE A 1 88 ? -7.485 -7.011 -10.114 1.00 87.19 88 ILE A N 1
ATOM 690 C CA . ILE A 1 88 ? -8.673 -6.781 -9.288 1.00 87.19 88 ILE A CA 1
ATOM 691 C C . ILE A 1 88 ? -9.167 -5.366 -9.590 1.00 87.19 88 ILE A C 1
ATOM 693 O O . ILE A 1 88 ? -8.352 -4.446 -9.659 1.00 87.19 88 ILE A O 1
ATOM 697 N N . SER A 1 89 ? -10.477 -5.190 -9.779 1.00 94.00 89 SER A N 1
ATOM 698 C CA . SER A 1 89 ? -11.061 -3.851 -9.912 1.00 94.00 89 SER A CA 1
ATOM 699 C C . SER A 1 89 ? -11.014 -3.107 -8.575 1.00 94.00 89 SER A C 1
ATOM 701 O O . SER A 1 89 ? -11.027 -3.730 -7.509 1.00 94.00 89 SER A O 1
ATOM 703 N N . GLU A 1 90 ? -10.981 -1.776 -8.610 1.00 95.88 90 GLU A N 1
ATOM 704 C CA . GLU A 1 90 ? -10.969 -0.965 -7.387 1.00 95.88 90 GLU A CA 1
ATOM 705 C C . GLU A 1 90 ? -12.211 -1.222 -6.529 1.00 95.88 90 GLU A C 1
ATOM 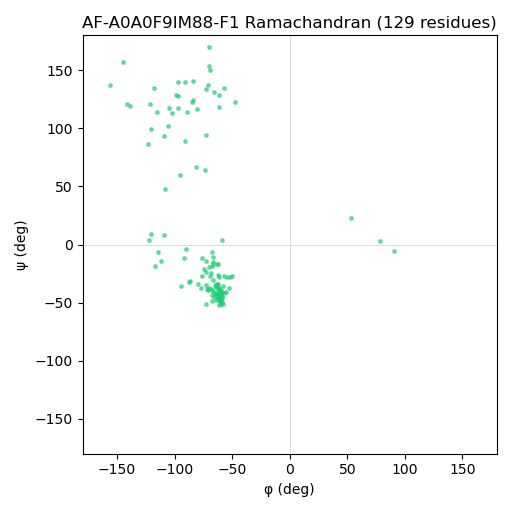707 O O . GLU A 1 90 ? -12.105 -1.372 -5.314 1.00 95.88 90 GLU A O 1
ATOM 712 N N . GLU A 1 91 ? -13.374 -1.380 -7.159 1.00 97.44 91 GLU A N 1
ATOM 713 C CA . GLU A 1 91 ? -14.635 -1.686 -6.482 1.00 97.44 91 GLU A CA 1
ATOM 714 C C . GLU A 1 91 ? -14.552 -3.041 -5.774 1.00 97.44 91 GLU A C 1
ATOM 716 O O . GLU A 1 91 ? -14.904 -3.158 -4.602 1.00 97.44 91 GLU A O 1
ATOM 721 N N . SER A 1 92 ? -14.021 -4.062 -6.456 1.00 97.94 92 SER A N 1
ATOM 722 C CA . SER A 1 92 ? -13.854 -5.404 -5.883 1.00 97.94 92 SER A CA 1
ATOM 723 C C . SER A 1 92 ? -12.872 -5.405 -4.707 1.00 97.94 92 SER A C 1
ATOM 725 O O . SER A 1 92 ? -13.068 -6.124 -3.722 1.00 97.94 92 SER A O 1
ATOM 727 N N . ALA A 1 93 ? -11.817 -4.590 -4.783 1.00 97.50 93 ALA A N 1
ATOM 728 C CA . ALA A 1 93 ? -10.868 -4.409 -3.692 1.00 97.50 93 ALA A CA 1
ATOM 729 C C . ALA A 1 93 ? -11.514 -3.694 -2.489 1.00 97.50 93 ALA A C 1
ATOM 731 O O . ALA A 1 93 ? -11.363 -4.148 -1.352 1.00 97.50 93 ALA A O 1
ATOM 732 N N . ILE A 1 94 ? -12.298 -2.639 -2.726 1.00 98.12 94 ILE A N 1
ATOM 733 C CA . ILE A 1 94 ? -13.040 -1.914 -1.685 1.00 98.12 94 ILE A CA 1
ATOM 734 C C . ILE A 1 94 ? -14.063 -2.829 -0.997 1.00 98.12 94 ILE A C 1
ATOM 736 O O . ILE A 1 94 ? -14.116 -2.873 0.232 1.00 98.12 94 ILE A O 1
ATOM 740 N N . GLU A 1 95 ? -14.835 -3.611 -1.754 1.00 98.19 95 GLU A N 1
ATOM 741 C CA . GLU A 1 95 ? -15.787 -4.577 -1.186 1.00 98.19 95 GLU A CA 1
ATOM 742 C C . GLU A 1 95 ? -15.084 -5.672 -0.373 1.00 98.19 95 GLU A C 1
ATOM 744 O O . GLU A 1 95 ? -15.568 -6.089 0.680 1.00 98.19 95 GLU A O 1
ATOM 749 N N . THR A 1 96 ? -13.888 -6.089 -0.797 1.00 97.62 96 THR A N 1
ATOM 750 C CA . THR A 1 96 ? -13.049 -7.004 -0.011 1.00 97.62 96 THR A CA 1
ATOM 751 C C . THR A 1 96 ? -12.672 -6.384 1.337 1.00 97.62 96 THR A C 1
ATOM 753 O O . THR A 1 96 ? -12.797 -7.045 2.369 1.00 97.62 96 THR A O 1
ATOM 756 N N . LEU A 1 97 ? -12.271 -5.109 1.371 1.00 97.56 97 LEU A N 1
ATOM 757 C CA . LEU A 1 97 ? -11.969 -4.424 2.631 1.00 97.56 97 LEU A CA 1
ATOM 758 C C . LEU A 1 97 ? -13.202 -4.345 3.534 1.00 97.56 97 LEU A C 1
ATOM 760 O O . LEU A 1 97 ? -13.117 -4.736 4.695 1.00 97.56 97 LEU A O 1
ATOM 764 N N . LYS A 1 98 ? -14.361 -3.944 3.001 1.00 97.81 98 LYS A N 1
ATOM 765 C CA . LYS A 1 98 ? -15.621 -3.895 3.765 1.00 97.81 98 LYS A CA 1
ATOM 766 C C . LYS A 1 98 ? -16.009 -5.249 4.360 1.00 97.81 98 LYS A C 1
ATOM 768 O O . LYS A 1 98 ? -16.554 -5.302 5.457 1.00 97.81 98 LYS A O 1
ATOM 773 N N . LYS A 1 99 ? -15.730 -6.340 3.642 1.00 97.62 99 LYS A N 1
ATOM 774 C CA . LYS A 1 99 ? -16.083 -7.700 4.061 1.00 97.62 99 LYS A CA 1
ATOM 775 C C . LYS A 1 99 ? -15.156 -8.275 5.133 1.00 97.62 99 LYS A C 1
ATOM 777 O O . LYS A 1 99 ? -15.623 -9.027 5.984 1.00 97.62 99 LYS A O 1
ATOM 782 N N . PHE A 1 100 ? -13.855 -7.993 5.063 1.00 95.75 100 PHE A N 1
ATOM 783 C CA . PHE A 1 100 ? -12.848 -8.690 5.877 1.00 95.75 100 PHE A CA 1
ATOM 784 C C . PHE A 1 100 ? -12.177 -7.822 6.948 1.00 95.75 100 PHE A C 1
ATOM 786 O O . PHE A 1 100 ? -11.528 -8.364 7.843 1.00 95.75 100 PHE A O 1
ATOM 793 N N . VAL A 1 101 ? -12.319 -6.496 6.887 1.00 95.50 101 VAL A N 1
ATOM 794 C CA . VAL A 1 101 ? -11.793 -5.580 7.907 1.00 95.50 101 VAL A CA 1
ATOM 795 C C . VAL A 1 101 ? -12.853 -5.331 8.987 1.00 95.50 101 VAL A C 1
ATOM 797 O O . VAL A 1 101 ? -14.023 -5.141 8.656 1.00 95.50 101 VAL A O 1
ATOM 800 N N . PRO A 1 102 ? -12.478 -5.273 10.281 1.00 95.69 102 PRO A N 1
ATOM 801 C CA . PRO A 1 102 ? -13.407 -4.899 11.342 1.00 95.69 102 PRO A CA 1
ATOM 802 C C . PRO A 1 102 ? -14.035 -3.513 11.098 1.00 95.69 102 PRO A C 1
ATOM 804 O O . PRO A 1 102 ? -13.283 -2.563 10.842 1.00 95.69 102 PRO A O 1
ATOM 807 N N . PRO A 1 103 ? -15.365 -3.347 11.265 1.00 96.56 103 PRO A N 1
ATOM 808 C CA . PRO A 1 103 ? -16.061 -2.085 10.992 1.00 96.56 103 PRO A CA 1
ATOM 809 C C . PRO A 1 103 ? -15.458 -0.870 11.706 1.00 96.56 103 PRO A C 1
ATOM 811 O O . PRO A 1 103 ? -15.324 0.195 11.116 1.00 96.56 103 PRO A O 1
ATOM 814 N N . THR A 1 104 ? -14.994 -1.048 12.946 1.00 96.88 104 THR A N 1
ATOM 815 C CA . THR A 1 104 ? -14.363 0.001 13.771 1.00 96.88 104 THR A CA 1
ATOM 816 C C . THR A 1 104 ? -13.065 0.565 13.188 1.00 96.88 104 THR A C 1
ATOM 818 O O . THR A 1 104 ? -12.596 1.616 13.616 1.00 96.88 104 THR A O 1
ATOM 821 N N . THR A 1 105 ? -12.458 -0.136 12.229 1.00 96.69 105 THR A N 1
ATOM 822 C CA . THR A 1 105 ? -11.198 0.252 11.580 1.00 96.69 105 THR A CA 1
ATOM 823 C C . THR A 1 105 ? -11.328 0.403 10.070 1.00 96.69 105 THR A C 1
ATOM 825 O O . THR A 1 105 ? -10.320 0.632 9.398 1.00 96.69 105 THR A O 1
ATOM 828 N N . LEU A 1 106 ? -12.538 0.263 9.527 1.00 97.81 106 LEU A N 1
ATOM 829 C CA . LEU A 1 106 ? -12.774 0.239 8.089 1.00 97.81 106 LEU A CA 1
ATOM 830 C C . LEU A 1 106 ? -12.348 1.553 7.428 1.00 97.81 106 LEU A C 1
ATOM 832 O O . LEU A 1 106 ? -11.577 1.511 6.474 1.00 97.81 106 LEU A O 1
ATOM 836 N N . ASP A 1 107 ? -12.739 2.699 7.985 1.00 98.19 107 ASP A N 1
ATOM 837 C CA . ASP A 1 107 ? -12.421 4.015 7.412 1.00 98.19 107 ASP A CA 1
ATOM 838 C C . ASP A 1 107 ? -10.911 4.238 7.279 1.00 98.19 107 ASP A C 1
ATOM 840 O O . ASP A 1 107 ? -10.416 4.616 6.218 1.00 98.19 107 ASP A O 1
ATOM 844 N N . LYS A 1 108 ? -10.147 3.893 8.324 1.00 98.31 108 LYS A N 1
ATOM 845 C CA . LYS A 1 108 ? -8.678 3.970 8.297 1.00 98.31 108 LYS A CA 1
ATOM 846 C C . LYS A 1 108 ? -8.066 3.008 7.279 1.00 98.31 108 LYS A C 1
ATOM 848 O O . LYS A 1 108 ? -7.059 3.334 6.659 1.00 98.31 108 LYS A O 1
ATOM 853 N N . ASN A 1 109 ? -8.651 1.824 7.093 1.00 98.38 109 ASN A N 1
ATOM 854 C CA . ASN A 1 109 ? -8.187 0.875 6.081 1.00 98.38 109 ASN A CA 1
ATOM 855 C C . ASN A 1 109 ? -8.497 1.348 4.657 1.00 98.38 109 ASN A C 1
ATOM 857 O O . ASN A 1 109 ? -7.647 1.182 3.785 1.00 98.38 109 ASN A O 1
ATOM 861 N N . LEU A 1 110 ? -9.658 1.963 4.422 1.00 98.69 110 LEU A N 1
ATOM 862 C CA . LEU A 1 110 ? -10.001 2.571 3.135 1.00 98.69 110 LEU A CA 1
ATOM 863 C C . LEU A 1 110 ? -9.079 3.756 2.826 1.00 98.69 110 LEU A C 1
ATOM 865 O O . LEU A 1 110 ? -8.550 3.850 1.723 1.00 98.69 110 LEU A O 1
ATOM 869 N N . GLU A 1 111 ? -8.789 4.611 3.807 1.00 98.62 111 GLU A N 1
ATOM 870 C CA . GLU A 1 111 ? -7.837 5.711 3.624 1.00 98.62 111 GLU A CA 1
ATOM 871 C C . GLU A 1 111 ? -6.409 5.202 3.344 1.00 98.62 111 GLU A C 1
ATOM 873 O O . GLU A 1 111 ? -5.712 5.723 2.467 1.00 98.62 111 GLU A O 1
ATOM 878 N N . ALA A 1 112 ? -5.969 4.164 4.060 1.00 98.56 112 ALA A N 1
ATOM 879 C CA . ALA A 1 112 ? -4.691 3.499 3.819 1.00 98.56 112 ALA A CA 1
ATOM 880 C C . ALA A 1 112 ? -4.626 2.877 2.413 1.00 98.56 112 ALA A C 1
ATOM 882 O O . ALA A 1 112 ? -3.614 3.012 1.725 1.00 98.56 112 ALA A O 1
ATOM 883 N N . PHE A 1 113 ? -5.711 2.251 1.959 1.00 98.62 113 PHE A N 1
ATOM 884 C CA . PHE A 1 113 ? -5.845 1.723 0.603 1.00 98.62 113 PHE A CA 1
ATOM 885 C C . PHE A 1 113 ? -5.729 2.821 -0.458 1.00 98.62 113 PHE A C 1
ATOM 887 O O . PHE A 1 113 ? -4.928 2.696 -1.384 1.00 98.62 113 PHE A O 1
ATOM 894 N N . GLU A 1 114 ? -6.436 3.938 -0.286 1.00 98.69 114 GLU A N 1
ATOM 895 C CA . GLU A 1 114 ? -6.340 5.081 -1.198 1.00 98.69 114 GLU A CA 1
ATOM 896 C C . GLU A 1 114 ? -4.936 5.697 -1.231 1.00 98.69 114 GLU A C 1
ATOM 898 O O . GLU A 1 114 ? -4.475 6.132 -2.286 1.00 98.69 114 GLU A O 1
ATOM 903 N N . LEU A 1 115 ? -4.213 5.703 -0.106 1.00 98.62 115 LEU A N 1
ATOM 904 C CA . LEU A 1 115 ? -2.802 6.101 -0.090 1.00 98.62 115 LEU A CA 1
ATOM 905 C C . LEU A 1 115 ? -1.966 5.186 -0.986 1.00 98.62 115 LEU A C 1
ATOM 907 O O . LEU A 1 115 ? -1.239 5.677 -1.845 1.00 98.62 115 LEU A O 1
ATOM 911 N N . GLY A 1 116 ? -2.110 3.870 -0.832 1.00 98.12 116 GLY A N 1
ATOM 912 C CA . GLY A 1 116 ? -1.423 2.895 -1.676 1.00 98.12 116 GLY A CA 1
ATOM 913 C C . GLY A 1 116 ? -1.721 3.061 -3.165 1.00 98.12 116 GLY A C 1
ATOM 914 O O . GLY A 1 116 ? -0.812 2.976 -3.990 1.00 98.12 116 GLY A O 1
ATOM 915 N N . LYS A 1 117 ? -2.986 3.327 -3.513 1.00 98.25 117 LYS A N 1
ATOM 916 C CA . LYS A 1 117 ? -3.396 3.583 -4.899 1.00 98.25 117 LYS A CA 1
ATOM 917 C C . LYS A 1 117 ? -2.676 4.786 -5.496 1.00 98.25 117 LYS A C 1
ATOM 919 O O . LYS A 1 117 ? -2.126 4.665 -6.588 1.00 98.25 117 LYS A O 1
ATOM 924 N N . ARG A 1 118 ? -2.651 5.915 -4.780 1.00 98.50 118 ARG A N 1
ATOM 925 C CA . ARG A 1 118 ? -1.991 7.142 -5.254 1.00 98.50 118 ARG A CA 1
ATOM 926 C C . ARG A 1 118 ? -0.502 6.929 -5.502 1.00 98.50 118 ARG A C 1
ATOM 928 O O . ARG A 1 118 ? -0.030 7.246 -6.585 1.00 98.50 118 ARG A O 1
ATOM 935 N N . GLU A 1 119 ? 0.204 6.291 -4.567 1.00 98.00 119 GLU A N 1
ATOM 936 C CA . GLU A 1 119 ? 1.631 5.960 -4.734 1.00 98.00 119 GLU A CA 1
ATOM 937 C C . GLU A 1 119 ? 1.883 5.138 -6.010 1.00 98.00 119 GLU A C 1
ATOM 939 O O . GLU A 1 119 ? 2.840 5.380 -6.745 1.00 98.00 119 GLU A O 1
ATOM 944 N N . ALA A 1 120 ? 1.006 4.175 -6.309 1.00 95.50 120 ALA A N 1
ATOM 945 C CA . ALA A 1 120 ? 1.108 3.370 -7.521 1.00 95.50 120 ALA A CA 1
ATOM 946 C C . ALA A 1 120 ? 0.768 4.143 -8.805 1.00 95.50 120 ALA A C 1
ATOM 948 O O . ALA A 1 120 ? 1.429 3.936 -9.821 1.00 95.50 120 ALA A O 1
ATOM 949 N N . GLN A 1 121 ? -0.235 5.022 -8.777 1.00 95.94 121 GLN A N 1
ATOM 950 C CA . GLN A 1 121 ? -0.596 5.872 -9.916 1.00 95.94 121 GLN A CA 1
ATOM 951 C C . GLN A 1 121 ? 0.534 6.851 -10.252 1.00 95.94 121 GLN A C 1
ATOM 953 O O . GLN A 1 121 ? 0.961 6.922 -11.405 1.00 95.94 121 GLN A O 1
ATOM 958 N N . ASP A 1 122 ? 1.079 7.529 -9.240 1.00 97.06 122 ASP A N 1
ATOM 959 C CA . ASP A 1 122 ? 2.210 8.446 -9.392 1.00 97.06 122 ASP A CA 1
ATOM 960 C C . ASP A 1 122 ? 3.450 7.718 -9.918 1.00 97.06 122 ASP A C 1
ATOM 962 O O . ASP A 1 122 ? 4.199 8.250 -10.738 1.00 97.06 122 ASP A O 1
ATOM 966 N N . PHE A 1 123 ? 3.666 6.479 -9.474 1.00 93.88 123 PHE A N 1
ATOM 967 C CA . PHE A 1 123 ? 4.752 5.645 -9.968 1.00 93.88 123 PHE A CA 1
ATOM 968 C C . PHE A 1 123 ? 4.594 5.271 -11.446 1.00 93.88 123 PHE A C 1
ATOM 970 O O . PHE A 1 123 ? 5.557 5.377 -12.200 1.00 93.88 123 PHE A O 1
ATOM 977 N N . ILE A 1 124 ? 3.395 4.863 -11.877 1.00 89.94 124 ILE A N 1
ATOM 978 C CA . ILE A 1 124 ? 3.124 4.571 -13.293 1.00 89.94 124 ILE A CA 1
ATOM 979 C C . ILE A 1 124 ? 3.358 5.818 -14.145 1.00 89.94 124 ILE A C 1
ATOM 981 O O . ILE A 1 124 ? 4.043 5.728 -15.158 1.00 89.94 124 ILE A O 1
ATOM 985 N N . LYS A 1 125 ? 2.862 6.978 -13.702 1.00 91.69 125 LYS A N 1
ATOM 986 C CA . LYS A 1 125 ? 3.041 8.242 -14.419 1.00 91.69 125 LYS A CA 1
ATOM 987 C C . LYS A 1 125 ? 4.522 8.587 -14.614 1.00 91.69 125 LYS A C 1
ATOM 989 O O . LYS A 1 125 ? 4.929 8.905 -15.723 1.00 91.69 125 LYS A O 1
ATOM 994 N N . LYS A 1 126 ? 5.344 8.439 -13.569 1.00 90.56 126 LYS A N 1
ATOM 995 C CA . LYS A 1 126 ? 6.804 8.634 -13.667 1.00 90.56 126 LYS A CA 1
ATOM 996 C C . LYS A 1 126 ? 7.449 7.682 -14.673 1.00 90.56 126 LYS A C 1
ATOM 998 O O . LYS A 1 126 ? 8.286 8.101 -15.458 1.00 90.56 126 LYS A O 1
ATOM 1003 N N . LEU A 1 127 ? 7.039 6.411 -14.684 1.00 85.81 127 LEU A N 1
ATOM 1004 C CA . LEU A 1 127 ? 7.538 5.452 -15.673 1.00 85.81 127 LEU A CA 1
ATOM 1005 C C . LEU A 1 127 ? 7.145 5.828 -17.107 1.00 85.81 127 LEU A C 1
ATOM 1007 O O . LEU A 1 127 ? 7.899 5.529 -18.025 1.00 85.81 127 LEU A O 1
ATOM 1011 N N . GLU A 1 128 ? 5.974 6.425 -17.319 1.00 82.81 128 GLU A N 1
ATOM 1012 C CA . GLU A 1 128 ? 5.529 6.887 -18.640 1.00 82.81 128 GLU A CA 1
ATOM 1013 C C . GLU A 1 128 ? 6.289 8.139 -19.100 1.00 82.81 128 GLU A C 1
ATOM 1015 O O . GLU A 1 128 ? 6.589 8.250 -20.280 1.00 82.81 128 GLU A O 1
ATOM 1020 N N . GLU A 1 129 ? 6.648 9.042 -18.184 1.00 83.56 129 GLU A N 1
ATOM 1021 C CA . GLU A 1 129 ? 7.427 10.259 -18.475 1.00 83.56 129 GLU A CA 1
ATOM 1022 C C . GLU A 1 129 ? 8.916 9.979 -18.774 1.00 83.56 129 GLU A C 1
ATOM 1024 O O . GLU A 1 129 ? 9.579 10.783 -19.428 1.00 83.56 129 GLU A O 1
ATOM 1029 N N . GLU A 1 130 ? 9.452 8.855 -18.293 1.00 75.81 130 GLU A N 1
ATOM 1030 C CA . GLU A 1 130 ? 10.854 8.442 -18.471 1.00 75.81 130 GLU A CA 1
ATOM 1031 C C . GLU A 1 130 ? 11.115 7.590 -19.737 1.00 75.81 130 GLU A C 1
ATOM 1033 O O . GLU A 1 130 ? 12.272 7.241 -20.000 1.00 75.81 130 GLU A O 1
ATOM 1038 N N . ASN A 1 131 ? 10.074 7.229 -20.503 1.00 57.97 131 ASN A N 1
ATOM 1039 C CA . ASN A 1 131 ? 10.162 6.440 -21.747 1.00 57.97 131 ASN A CA 1
ATOM 1040 C C . ASN A 1 131 ? 9.836 7.277 -22.988 1.00 57.97 131 ASN A C 1
ATOM 1042 O O . ASN A 1 131 ? 10.422 6.954 -24.046 1.00 57.97 131 ASN A O 1
#

Sequence (1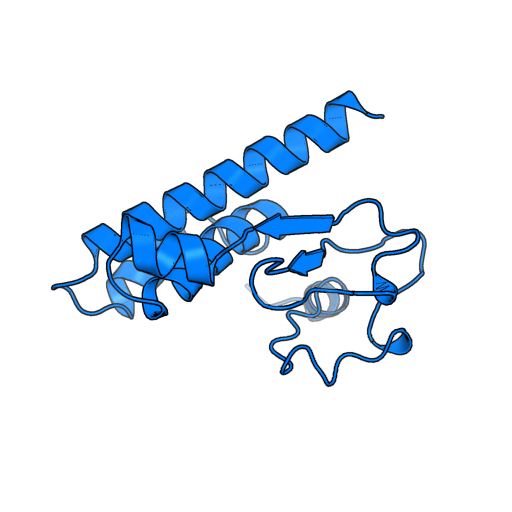31 aa):
MLWDPSTIKKFKALKRLASRINPNDIKHDGNTG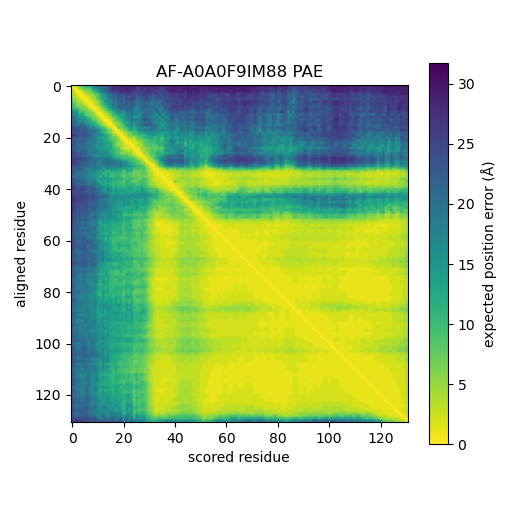FLLWDPSTIKTFKALKGLKKVLGIPVQKIAVEKFGNIVFGNSILFGAFTILSRIISEESAIETLKKFVPPTTLDKNLEAFELGKREAQDFIKKLEEEN

Secondary structure (DSSP, 8-state):
----GGGGGG-------GGG--GGGS--SSSPPPEEE-TTT-S--GGGTT-S-EEE--HHHHHHHHHSSGGGHHHHHHHHHHHHH-SS-HHHHHHHHHHHS-GGGHHHHHHHHHHHHHHHHHHHHHHHHT-